Protein AF-A0A0Q6W0D9-F1 (afdb_monomer_lite)

Sequence (68 aa):
MFFDQQGQLRSLPADWTDVDPQDARTQAAAGRACLRADDLLTLSSLVGEITSRRSSRRSRVKTITPHA

Radius of gyration: 23.69 Å; chains: 1; bounding box: 49×30×63 Å

Foldseek 3Di:
DDADPVRDDDDDPCQVDPNDPDDPVCVVCVVVPPDDPVRVVVVVVVVVVVVVVVVVVVVVPPPPDDDD

Secondary structure (DSSP, 8-state):
-EE-TTS-EEPPPGGGTTTS---HHHHHTTTTSSS-HHHHHHHHHHHHHHHHHHHHHHHHS---PPP-

pLDDT: mean 77.4, std 11.53, range [60.75, 97.12]

Structure (mmCIF, N/CA/C/O backbone):
data_AF-A0A0Q6W0D9-F1
#
_entry.id   AF-A0A0Q6W0D9-F1
#
loop_
_atom_site.group_PDB
_atom_site.id
_atom_site.type_symbol
_atom_site.label_atom_id
_atom_site.label_alt_id
_atom_site.label_comp_id
_atom_site.label_asym_id
_atom_site.label_entity_id
_atom_site.label_seq_id
_atom_site.pdbx_PDB_ins_code
_atom_site.Cartn_x
_atom_site.Cartn_y
_atom_site.Cartn_z
_atom_site.occupancy
_atom_site.B_iso_or_equiv
_atom_site.auth_seq_id
_atom_site.auth_comp_id
_atom_site.auth_asym_id
_atom_site.auth_atom_id
_atom_site.pdbx_PDB_model_num
ATOM 1 N N . MET A 1 1 ? 16.707 4.808 -10.150 1.00 76.50 1 MET A N 1
ATOM 2 C CA . MET A 1 1 ? 17.541 5.744 -9.356 1.00 76.50 1 MET A CA 1
ATOM 3 C C . MET A 1 1 ? 16.722 6.995 -9.087 1.00 76.50 1 MET A C 1
ATOM 5 O O . MET A 1 1 ? 15.928 7.353 -9.947 1.00 76.50 1 MET A O 1
ATOM 9 N N . PHE A 1 2 ? 16.874 7.631 -7.929 1.00 80.25 2 PHE A N 1
ATOM 10 C CA . PHE A 1 2 ? 16.165 8.870 -7.581 1.00 80.25 2 PHE A CA 1
ATOM 11 C C . PHE A 1 2 ? 17.080 9.793 -6.769 1.00 80.25 2 PHE A C 1
ATOM 13 O O . PHE A 1 2 ? 18.074 9.330 -6.211 1.00 80.25 2 PHE A O 1
ATOM 20 N N . PHE A 1 3 ? 16.756 11.082 -6.708 1.00 85.44 3 PHE A N 1
ATOM 21 C CA . PHE A 1 3 ? 17.450 12.027 -5.836 1.00 85.44 3 PHE A CA 1
ATOM 22 C C . PHE A 1 3 ? 16.758 12.085 -4.478 1.00 85.44 3 PHE A C 1
ATOM 24 O O . PHE A 1 3 ? 15.535 12.224 -4.414 1.00 85.44 3 PHE A O 1
ATOM 31 N N . ASP A 1 4 ? 17.527 11.961 -3.399 1.00 85.50 4 ASP A N 1
ATOM 32 C CA . ASP A 1 4 ? 17.002 12.182 -2.054 1.00 85.50 4 ASP A CA 1
ATOM 33 C C . ASP A 1 4 ? 16.794 13.677 -1.756 1.00 85.50 4 ASP A C 1
ATOM 35 O O . ASP A 1 4 ? 17.053 14.556 -2.580 1.00 85.50 4 ASP A O 1
ATOM 39 N N . GLN A 1 5 ? 16.303 13.976 -0.554 1.00 89.00 5 GLN A N 1
ATOM 40 C CA . GLN A 1 5 ? 16.042 15.350 -0.117 1.00 89.00 5 GLN A CA 1
ATOM 41 C C . GLN A 1 5 ? 17.317 16.199 0.002 1.00 89.00 5 GLN A C 1
ATOM 43 O O . GLN A 1 5 ? 17.231 17.420 0.107 1.00 89.00 5 GLN A O 1
ATOM 48 N N . GLN A 1 6 ? 18.491 15.566 -0.013 1.00 91.88 6 GLN A N 1
ATOM 49 C CA . GLN A 1 6 ? 19.800 16.206 -0.000 1.00 91.88 6 GLN A CA 1
ATOM 50 C C . GLN A 1 6 ? 20.398 16.313 -1.416 1.00 91.88 6 GLN A C 1
ATOM 52 O O . GLN A 1 6 ? 21.537 16.755 -1.571 1.00 91.88 6 GLN A O 1
ATOM 57 N N . GLY A 1 7 ? 19.646 15.924 -2.452 1.00 86.25 7 GLY A N 1
ATOM 58 C CA . GLY A 1 7 ? 20.083 15.963 -3.844 1.00 86.25 7 GLY A CA 1
ATOM 59 C C . GLY A 1 7 ? 21.128 14.902 -4.191 1.00 86.25 7 GLY A C 1
ATOM 60 O O . GLY A 1 7 ? 21.794 15.024 -5.218 1.00 86.25 7 GLY A O 1
ATOM 61 N N . GLN A 1 8 ? 21.297 13.868 -3.364 1.00 88.19 8 GLN A N 1
ATOM 62 C CA . GLN A 1 8 ? 22.204 12.761 -3.655 1.00 88.19 8 GLN A CA 1
ATOM 63 C C . GLN A 1 8 ? 21.489 11.687 -4.470 1.00 88.19 8 GLN A C 1
ATOM 65 O O . GLN A 1 8 ? 20.335 11.338 -4.210 1.00 88.19 8 GLN A O 1
ATOM 70 N N . LEU A 1 9 ? 22.189 11.145 -5.467 1.00 87.31 9 LEU A N 1
ATOM 71 C CA . LEU A 1 9 ? 21.656 10.074 -6.298 1.00 87.31 9 LEU A CA 1
ATOM 72 C C . LEU A 1 9 ? 21.672 8.760 -5.511 1.00 87.31 9 LEU A C 1
ATOM 74 O O . LEU A 1 9 ? 22.729 8.239 -5.155 1.00 87.31 9 LEU A O 1
ATOM 78 N N . ARG A 1 10 ? 20.486 8.210 -5.255 1.00 84.94 10 ARG A N 1
ATOM 79 C CA . ARG A 1 10 ? 20.293 6.935 -4.564 1.00 84.94 10 ARG A CA 1
ATOM 80 C C . ARG A 1 10 ? 19.843 5.873 -5.563 1.00 84.94 10 ARG A C 1
ATOM 82 O O . ARG A 1 10 ? 18.926 6.069 -6.373 1.00 84.94 10 ARG A O 1
ATOM 89 N N . SER A 1 11 ? 20.496 4.720 -5.492 1.00 80.31 11 SER A N 1
ATOM 90 C CA . SER A 1 11 ? 20.094 3.526 -6.232 1.00 80.31 11 SER A CA 1
ATOM 91 C C . SER A 1 11 ? 18.970 2.817 -5.484 1.00 80.31 11 SER A C 1
ATOM 93 O O . SER A 1 11 ? 19.053 2.618 -4.274 1.00 80.31 11 SER A O 1
ATOM 95 N N . LEU A 1 12 ? 17.922 2.446 -6.215 1.00 79.62 12 LEU A N 1
ATOM 96 C CA . LEU A 1 12 ? 16.897 1.517 -5.745 1.00 79.62 12 LEU A CA 1
ATOM 97 C C . LEU A 1 12 ? 17.211 0.141 -6.338 1.00 79.62 12 LEU A C 1
ATOM 99 O O . LEU A 1 12 ? 17.717 0.101 -7.465 1.00 79.62 12 LEU A O 1
ATOM 103 N N . PRO A 1 13 ? 16.921 -0.956 -5.620 1.00 75.00 13 PRO A N 1
ATOM 104 C CA . PRO A 1 13 ? 16.918 -2.288 -6.216 1.00 75.00 13 PRO A CA 1
ATOM 105 C C . PRO A 1 13 ? 16.070 -2.299 -7.494 1.00 75.00 13 PRO A C 1
ATOM 107 O O . PRO A 1 13 ? 15.010 -1.670 -7.524 1.00 75.00 13 PRO A O 1
ATOM 110 N N . ALA A 1 14 ? 16.536 -2.982 -8.542 1.00 68.44 14 ALA A N 1
ATOM 111 C CA . ALA A 1 14 ? 15.831 -3.040 -9.826 1.00 68.44 14 ALA A CA 1
ATOM 112 C C . ALA A 1 14 ? 1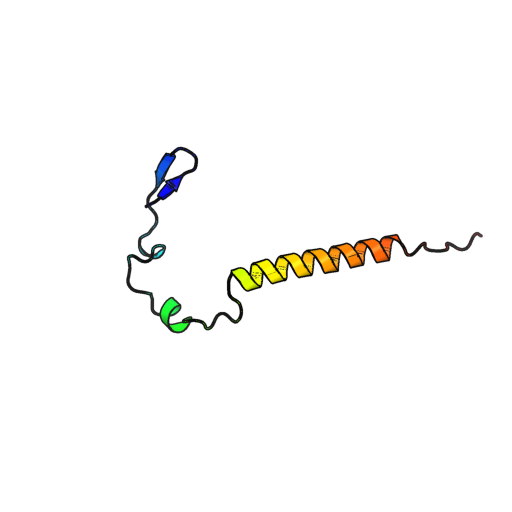4.412 -3.606 -9.662 1.00 68.44 14 ALA A C 1
ATOM 114 O O . ALA A 1 14 ? 13.474 -3.032 -10.202 1.00 68.44 14 ALA A O 1
ATOM 115 N N . ASP A 1 15 ? 14.260 -4.606 -8.792 1.00 62.81 15 ASP A N 1
ATOM 116 C CA . ASP A 1 15 ? 13.006 -5.254 -8.391 1.00 62.81 15 ASP A CA 1
ATOM 117 C C . ASP A 1 15 ? 11.965 -4.284 -7.789 1.00 62.81 15 ASP A C 1
ATOM 119 O O . ASP A 1 15 ? 10.794 -4.622 -7.645 1.00 62.81 15 ASP A O 1
ATOM 123 N N . TRP A 1 16 ? 12.382 -3.084 -7.368 1.00 70.12 16 TRP A N 1
ATOM 124 C CA . TRP A 1 16 ? 11.510 -2.031 -6.819 1.00 70.12 16 TRP A CA 1
ATOM 125 C C . TRP A 1 16 ? 11.177 -0.940 -7.838 1.00 70.12 16 TRP A C 1
ATOM 127 O O . TRP A 1 16 ? 10.535 0.061 -7.512 1.00 70.12 16 TRP A O 1
ATOM 137 N N . THR A 1 17 ? 11.648 -1.102 -9.066 1.00 67.69 17 THR A N 1
ATOM 138 C CA . THR A 1 17 ? 11.414 -0.189 -10.177 1.00 67.69 17 THR A CA 1
ATOM 139 C C . THR A 1 17 ? 10.759 -0.958 -11.315 1.00 67.69 17 THR A C 1
ATOM 141 O O . THR A 1 17 ? 10.941 -2.162 -11.429 1.00 67.69 17 THR A O 1
ATOM 144 N N . ASP A 1 18 ? 10.034 -0.271 -12.194 1.00 66.19 18 ASP A N 1
ATOM 145 C CA . ASP A 1 18 ? 9.378 -0.870 -13.375 1.00 66.19 18 ASP A CA 1
ATOM 146 C C . ASP A 1 18 ? 10.387 -1.291 -14.475 1.00 66.19 18 ASP A C 1
ATOM 148 O O . ASP A 1 18 ? 10.095 -1.276 -15.666 1.00 66.19 18 ASP A O 1
ATOM 152 N N . VAL A 1 19 ? 11.637 -1.554 -14.079 1.00 70.25 19 VAL A N 1
ATOM 153 C CA . VAL A 1 19 ? 12.773 -1.872 -14.951 1.00 70.25 19 VAL A CA 1
ATOM 154 C C . VAL A 1 19 ? 12.911 -3.383 -15.143 1.00 70.25 19 VAL A C 1
ATOM 156 O O . VAL A 1 19 ? 13.339 -3.809 -16.214 1.00 70.25 19 VAL A O 1
ATOM 159 N N . ASP A 1 20 ? 12.552 -4.186 -14.137 1.00 66.19 20 ASP A N 1
ATOM 160 C CA . ASP A 1 20 ? 12.501 -5.647 -14.254 1.00 66.19 20 ASP A CA 1
ATOM 161 C C . ASP A 1 20 ? 11.084 -6.074 -14.689 1.00 66.19 20 ASP A C 1
ATOM 163 O O . ASP A 1 20 ? 10.107 -5.491 -14.204 1.00 66.19 20 ASP A O 1
ATOM 167 N N . PRO A 1 21 ? 10.912 -7.044 -15.612 1.00 64.25 21 PRO A N 1
ATOM 168 C CA . PRO A 1 21 ? 9.616 -7.653 -15.891 1.00 64.25 21 PRO A CA 1
ATOM 169 C C . PRO A 1 21 ? 8.829 -7.963 -14.614 1.00 64.25 21 PRO A C 1
ATOM 171 O O . PRO A 1 21 ? 9.358 -8.553 -13.676 1.00 64.25 21 PRO A O 1
ATOM 174 N N . GLN A 1 22 ? 7.540 -7.596 -14.614 1.00 63.62 22 GLN A N 1
ATOM 175 C CA . GLN A 1 22 ? 6.630 -7.857 -13.497 1.00 63.62 22 GLN A CA 1
ATOM 176 C C . GLN A 1 22 ? 6.779 -9.295 -12.995 1.00 63.62 22 GLN A C 1
ATOM 178 O O . GLN A 1 22 ? 6.533 -10.251 -13.739 1.00 63.62 22 GLN A O 1
ATOM 183 N N . ASP A 1 23 ? 7.124 -9.433 -11.717 1.00 65.19 23 ASP A N 1
ATOM 184 C CA . ASP A 1 23 ? 7.222 -10.736 -11.082 1.00 65.19 23 ASP A CA 1
ATOM 185 C C . ASP A 1 23 ? 5.864 -11.471 -11.107 1.00 65.19 23 ASP A C 1
ATOM 187 O O . ASP A 1 23 ? 4.779 -10.886 -11.241 1.00 65.19 23 ASP A O 1
ATOM 191 N N . ALA A 1 24 ? 5.904 -12.799 -10.970 1.00 67.56 24 ALA A N 1
ATOM 192 C CA . ALA A 1 24 ? 4.702 -13.634 -11.019 1.00 67.56 24 ALA A CA 1
ATOM 193 C C . ALA A 1 24 ? 3.655 -13.233 -9.961 1.00 67.56 24 ALA A C 1
ATOM 195 O O . ALA A 1 24 ? 2.459 -13.458 -10.151 1.00 67.56 24 ALA A O 1
ATOM 196 N N . ARG A 1 25 ? 4.084 -12.616 -8.851 1.00 60.75 25 ARG A N 1
ATOM 197 C CA . ARG A 1 25 ? 3.191 -12.092 -7.811 1.00 60.75 25 ARG A CA 1
ATOM 198 C C . ARG A 1 25 ? 2.454 -10.843 -8.273 1.00 60.75 25 ARG A C 1
ATOM 200 O O . ARG A 1 25 ? 1.252 -10.753 -8.043 1.00 60.75 25 ARG A O 1
ATOM 207 N N . THR A 1 26 ? 3.128 -9.920 -8.945 1.00 64.19 26 THR A N 1
ATOM 208 C CA . THR A 1 26 ? 2.539 -8.683 -9.461 1.00 64.19 26 THR A CA 1
ATOM 209 C C . THR A 1 26 ? 1.600 -8.984 -10.629 1.00 64.19 26 THR A C 1
ATOM 211 O O . THR A 1 26 ? 0.504 -8.426 -10.684 1.00 64.19 26 THR A O 1
ATOM 214 N N . GLN A 1 27 ? 1.938 -9.959 -11.483 1.00 69.88 27 GLN A N 1
ATOM 215 C CA . GLN A 1 27 ? 1.002 -10.503 -12.478 1.00 69.88 27 GLN A CA 1
ATOM 216 C C . GLN A 1 27 ? -0.206 -11.196 -11.832 1.00 69.88 27 GLN A C 1
ATOM 218 O O . GLN A 1 27 ? -1.343 -10.951 -12.228 1.00 69.88 27 GLN A O 1
ATOM 223 N N . ALA A 1 28 ? -0.001 -12.031 -10.808 1.00 66.19 28 ALA A N 1
ATOM 224 C CA . ALA A 1 28 ? -1.105 -12.695 -10.109 1.00 66.19 28 ALA A CA 1
ATOM 225 C C . ALA A 1 28 ? -2.022 -11.697 -9.382 1.00 66.19 28 ALA A C 1
ATOM 227 O O . ALA A 1 28 ? -3.234 -11.912 -9.288 1.00 66.19 28 ALA A O 1
ATOM 228 N N . ALA A 1 29 ? -1.446 -10.598 -8.892 1.00 65.75 29 ALA A N 1
ATOM 229 C CA . ALA A 1 29 ? -2.138 -9.517 -8.212 1.00 65.75 29 ALA A CA 1
ATOM 230 C C . ALA A 1 29 ? -2.794 -8.503 -9.162 1.00 65.75 29 ALA A C 1
ATOM 232 O O . ALA A 1 29 ? -3.420 -7.579 -8.647 1.00 65.75 29 ALA A O 1
ATOM 233 N N . ALA A 1 30 ? -2.689 -8.658 -10.491 1.00 62.34 30 ALA A N 1
ATOM 234 C CA . ALA A 1 30 ? -3.142 -7.724 -11.532 1.00 62.34 30 ALA A CA 1
ATOM 235 C C . ALA A 1 30 ? -4.550 -7.130 -11.296 1.00 62.34 30 ALA A C 1
ATOM 237 O O . ALA A 1 30 ? -5.555 -7.629 -11.796 1.00 62.34 30 ALA A O 1
ATOM 238 N N . GLY A 1 31 ? -4.635 -6.053 -10.511 1.00 63.00 31 GLY A N 1
ATOM 239 C CA . GLY A 1 31 ? -5.903 -5.421 -10.131 1.00 63.00 31 GLY A CA 1
ATOM 240 C C . GLY A 1 31 ? -6.755 -6.199 -9.116 1.00 63.00 31 GLY A C 1
ATOM 241 O O . GLY 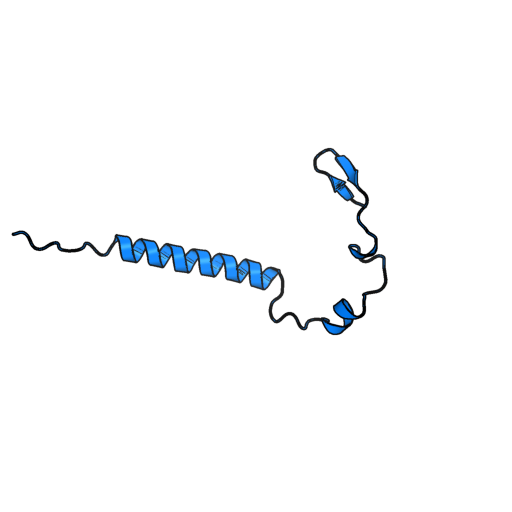A 1 31 ? -7.920 -5.873 -8.931 1.00 63.00 31 GLY A O 1
ATOM 242 N N . ARG A 1 32 ? -6.200 -7.212 -8.440 1.00 64.38 32 ARG A N 1
ATOM 243 C CA . ARG A 1 32 ? -6.889 -8.004 -7.400 1.00 64.38 32 ARG A CA 1
ATOM 244 C C . ARG A 1 32 ? -6.931 -7.315 -6.039 1.00 64.38 32 ARG A C 1
ATOM 246 O O . ARG A 1 32 ? -7.611 -7.798 -5.137 1.00 64.38 32 ARG A O 1
ATOM 253 N N . ALA A 1 33 ? -6.192 -6.221 -5.867 1.00 67.62 33 ALA A N 1
ATOM 254 C CA . ALA A 1 33 ? -6.357 -5.374 -4.698 1.00 67.62 33 ALA A CA 1
ATOM 255 C C . ALA A 1 33 ? -7.775 -4.796 -4.735 1.00 67.62 33 ALA A C 1
ATOM 257 O O . ALA A 1 33 ? -8.113 -4.047 -5.648 1.00 67.62 33 ALA A O 1
ATOM 258 N N . CYS A 1 34 ? -8.604 -5.155 -3.751 1.00 68.44 34 CYS A N 1
ATOM 259 C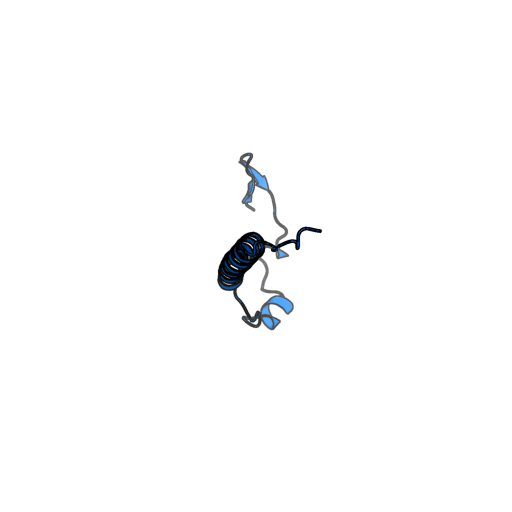 CA . CYS A 1 34 ? -9.998 -4.708 -3.688 1.00 68.44 34 CYS A CA 1
ATOM 260 C C . CYS A 1 34 ? -10.140 -3.177 -3.656 1.00 68.44 34 CYS A C 1
ATOM 262 O O . CYS A 1 34 ? -11.223 -2.671 -3.925 1.00 68.44 34 CYS A O 1
ATOM 264 N N . LEU A 1 35 ? -9.072 -2.458 -3.297 1.00 69.12 35 LEU A N 1
ATOM 265 C CA . LEU A 1 35 ? -9.012 -1.004 -3.203 1.00 69.12 35 LEU A CA 1
ATOM 266 C C . LEU A 1 35 ? -7.697 -0.516 -3.818 1.00 69.12 35 LEU A C 1
ATOM 268 O O . LEU A 1 35 ? -6.639 -1.099 -3.557 1.00 69.12 35 LEU A O 1
ATOM 272 N N . ARG A 1 36 ? -7.747 0.560 -4.609 1.00 76.75 36 ARG A N 1
ATOM 273 C CA . ARG A 1 36 ? -6.537 1.255 -5.070 1.00 76.75 36 ARG A CA 1
ATOM 274 C C . ARG A 1 36 ? -5.977 2.137 -3.950 1.00 76.75 36 ARG A C 1
ATOM 276 O O . ARG A 1 36 ? -6.646 2.406 -2.955 1.00 76.75 36 ARG A O 1
ATOM 283 N N . ALA A 1 37 ? -4.741 2.610 -4.115 1.00 80.50 37 ALA A N 1
ATOM 284 C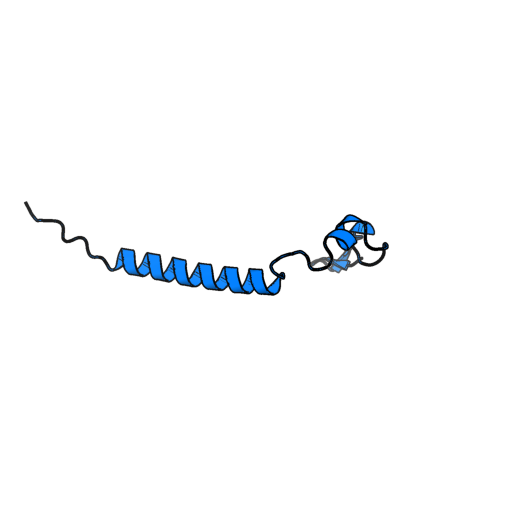 CA . ALA A 1 37 ? -4.103 3.497 -3.140 1.00 80.50 37 ALA A CA 1
ATOM 285 C C . ALA A 1 37 ? -4.936 4.768 -2.869 1.00 80.50 37 ALA A C 1
ATOM 287 O O . ALA A 1 37 ? -5.107 5.148 -1.712 1.00 80.50 37 ALA A O 1
ATOM 288 N N . ASP A 1 38 ? -5.529 5.363 -3.908 1.00 79.06 38 ASP A N 1
ATOM 289 C CA . ASP A 1 38 ? -6.399 6.542 -3.780 1.00 79.06 38 ASP A CA 1
ATOM 290 C C . ASP A 1 38 ? -7.686 6.250 -2.992 1.00 79.06 38 ASP A C 1
ATOM 292 O O . ASP A 1 38 ? -8.136 7.072 -2.188 1.00 79.06 38 ASP A O 1
ATOM 296 N N . ASP A 1 39 ? -8.250 5.050 -3.155 1.00 82.88 39 ASP A N 1
ATOM 297 C CA . ASP A 1 39 ? -9.427 4.613 -2.399 1.00 82.88 39 ASP A CA 1
ATOM 298 C C . ASP A 1 39 ? -9.087 4.452 -0.913 1.00 82.88 39 ASP A C 1
ATOM 300 O O . ASP A 1 39 ? -9.872 4.835 -0.047 1.00 82.88 39 ASP A O 1
ATOM 304 N N . LEU A 1 40 ? -7.892 3.936 -0.601 1.00 86.50 40 LEU A N 1
ATOM 305 C CA . LEU A 1 40 ? -7.404 3.810 0.776 1.00 86.50 40 LEU A CA 1
ATOM 306 C C . LEU A 1 40 ? -7.150 5.175 1.423 1.00 86.50 40 LEU A C 1
ATOM 308 O O . LEU A 1 40 ? -7.494 5.366 2.591 1.00 86.50 40 LEU A O 1
ATOM 312 N N . LEU A 1 41 ? -6.603 6.137 0.675 1.00 89.75 41 LEU A N 1
ATOM 313 C CA . LEU A 1 41 ? -6.441 7.513 1.149 1.00 89.75 41 LEU A CA 1
ATOM 314 C C . LEU A 1 41 ? -7.803 8.154 1.434 1.00 89.75 41 LEU A C 1
ATOM 316 O O . LEU A 1 41 ? -8.013 8.705 2.517 1.00 89.75 41 LEU A O 1
ATOM 320 N N . THR A 1 42 ? -8.757 8.005 0.517 1.00 91.44 42 THR A N 1
ATOM 321 C CA . THR A 1 42 ? -10.127 8.515 0.679 1.00 91.44 42 THR A CA 1
ATOM 322 C C . THR A 1 42 ? -10.819 7.881 1.888 1.00 91.44 42 THR A C 1
ATOM 324 O O . THR A 1 42 ? -11.404 8.581 2.719 1.00 91.44 42 THR A O 1
ATOM 327 N N . LEU A 1 43 ? -10.695 6.561 2.045 1.00 91.44 43 LEU A N 1
ATOM 328 C CA . LEU A 1 43 ? -11.227 5.828 3.190 1.00 91.44 43 LEU A CA 1
ATOM 329 C C . LEU A 1 43 ? -10.602 6.305 4.506 1.00 91.44 43 LEU A C 1
ATOM 331 O O . LEU A 1 43 ? -11.319 6.483 5.492 1.00 91.44 43 LEU A O 1
ATOM 335 N N . SER A 1 44 ? -9.289 6.551 4.528 1.00 95.69 44 SER A N 1
ATOM 336 C CA . SER A 1 44 ? -8.592 7.030 5.726 1.00 95.69 44 SER A CA 1
ATOM 337 C C . SER A 1 44 ? -9.132 8.384 6.201 1.00 95.69 44 SER A C 1
ATOM 339 O O . SER A 1 44 ? -9.414 8.551 7.392 1.00 95.69 44 SER A O 1
ATOM 341 N N . SER A 1 45 ? -9.392 9.307 5.270 1.00 96.25 45 SER A N 1
ATOM 342 C CA . SER A 1 45 ? -9.995 10.609 5.562 1.00 96.25 45 SER A CA 1
ATOM 343 C C . SER A 1 45 ? -11.407 10.461 6.132 1.00 96.25 45 SER A C 1
ATOM 345 O O . SER A 1 45 ? -11.717 11.032 7.180 1.00 96.25 45 SER A O 1
ATOM 347 N N . LEU A 1 46 ? -12.248 9.623 5.514 1.00 96.94 46 LEU A N 1
ATOM 348 C CA . LEU A 1 46 ? -13.618 9.368 5.979 1.00 96.94 46 LEU A CA 1
ATOM 349 C C . LEU A 1 46 ? -13.650 8.771 7.393 1.00 96.94 46 LEU A C 1
ATOM 351 O O . LEU A 1 46 ? -14.445 9.192 8.239 1.00 96.94 46 LEU A O 1
ATOM 355 N N . VAL A 1 47 ? -12.765 7.814 7.685 1.00 97.12 47 VAL A N 1
ATOM 356 C CA . VAL A 1 47 ? -12.631 7.236 9.030 1.00 97.12 47 VAL A CA 1
ATOM 357 C C . VAL A 1 47 ? -12.197 8.303 10.040 1.00 97.12 47 VAL A C 1
ATOM 359 O O . VAL A 1 47 ? -12.756 8.368 11.142 1.00 97.12 47 VAL A O 1
ATOM 362 N N . GLY A 1 48 ? -11.258 9.179 9.674 1.00 96.62 48 GLY A N 1
ATOM 363 C CA . GLY A 1 48 ? -10.838 10.313 10.502 1.00 96.62 48 GLY A CA 1
ATOM 364 C C . GLY A 1 48 ? -11.995 11.256 10.851 1.00 96.62 48 GLY A C 1
ATOM 365 O O . GLY A 1 48 ? -12.174 11.643 12.011 1.00 96.62 48 GLY A O 1
ATOM 366 N N . GLU A 1 49 ? -12.855 11.565 9.883 1.00 96.25 49 GLU A N 1
ATOM 367 C CA . GLU A 1 49 ? -14.036 12.395 10.122 1.00 96.25 49 GLU A CA 1
ATOM 368 C C . GLU A 1 49 ? -15.051 11.722 11.051 1.00 96.25 49 GLU A C 1
ATOM 370 O O . GLU A 1 49 ? -15.544 12.337 12.003 1.00 96.25 49 GLU A O 1
ATOM 375 N N . ILE A 1 50 ? -15.375 10.450 10.800 1.00 96.12 50 ILE A N 1
ATOM 376 C CA . ILE A 1 50 ? -16.360 9.701 11.592 1.00 96.12 50 ILE A CA 1
ATOM 377 C C . ILE A 1 50 ? -15.897 9.583 13.045 1.00 96.12 50 ILE A C 1
ATOM 379 O O . ILE A 1 50 ? -16.680 9.810 13.975 1.00 96.12 50 ILE A O 1
ATOM 383 N N . THR A 1 51 ? -14.623 9.251 13.254 1.00 95.12 51 THR A N 1
ATOM 384 C CA . THR A 1 51 ? -14.040 9.106 14.593 1.00 95.12 51 THR A CA 1
ATOM 385 C C . THR A 1 51 ? -14.035 10.434 15.346 1.00 95.12 51 THR A C 1
ATOM 387 O O . THR A 1 51 ? -14.492 10.477 16.491 1.00 95.12 51 THR A O 1
ATOM 390 N N . SER A 1 52 ? -13.655 11.530 14.688 1.00 92.12 52 SER A N 1
ATOM 391 C CA . SER A 1 52 ? -13.693 12.881 15.263 1.00 92.12 52 SER A CA 1
ATOM 392 C C . SER A 1 52 ? -15.112 13.296 15.670 1.00 92.12 52 SER A C 1
ATOM 394 O O . SER A 1 52 ? -15.346 13.732 16.801 1.00 92.12 52 SER A O 1
ATOM 396 N N . ARG A 1 53 ? -16.101 13.071 14.793 1.00 91.81 53 ARG A N 1
ATOM 397 C CA . ARG A 1 53 ? -17.523 13.337 15.084 1.00 91.81 53 ARG A CA 1
ATOM 398 C C . ARG A 1 53 ? -18.077 12.443 16.201 1.00 91.81 53 ARG A C 1
ATOM 400 O O . ARG A 1 53 ? -19.027 12.823 16.885 1.00 91.81 53 ARG A O 1
ATOM 407 N N . ARG A 1 54 ? -17.558 11.225 16.379 1.00 89.31 54 ARG A N 1
ATOM 408 C CA . ARG A 1 54 ? -17.959 10.336 17.483 1.00 89.31 54 ARG A CA 1
ATOM 409 C C . ARG A 1 54 ? -17.432 10.850 18.820 1.00 89.31 54 ARG A C 1
ATOM 411 O O . ARG A 1 54 ? -18.177 10.866 19.800 1.00 89.31 54 ARG A O 1
ATOM 418 N N . SER A 1 55 ? -16.180 11.290 18.852 1.00 84.38 55 SER A N 1
ATOM 419 C CA . SER A 1 55 ? -15.548 11.839 20.054 1.00 84.38 55 SER A CA 1
ATOM 420 C C . SER A 1 55 ? -16.215 13.138 20.506 1.00 84.38 55 SER A C 1
ATOM 422 O O . SER A 1 55 ? -16.532 13.280 21.686 1.00 84.38 55 SER A O 1
ATOM 424 N N . SER A 1 56 ? -16.535 14.042 19.573 1.00 81.19 56 SER A N 1
ATOM 425 C CA . SER A 1 56 ? -17.246 15.284 19.902 1.00 81.19 56 SER A CA 1
ATOM 426 C C . SER A 1 56 ? -18.648 15.024 20.463 1.00 81.19 56 SER A C 1
ATOM 428 O O . SER A 1 56 ? -19.039 15.645 21.450 1.00 81.19 56 SER A O 1
ATOM 430 N N . ARG A 1 57 ? -19.390 14.050 19.912 1.00 77.81 57 ARG A N 1
ATOM 431 C CA . ARG A 1 57 ? -20.694 13.644 20.465 1.00 77.81 57 ARG A CA 1
ATOM 432 C C . ARG A 1 57 ? -20.579 13.083 21.876 1.00 77.81 57 ARG A C 1
ATOM 434 O O .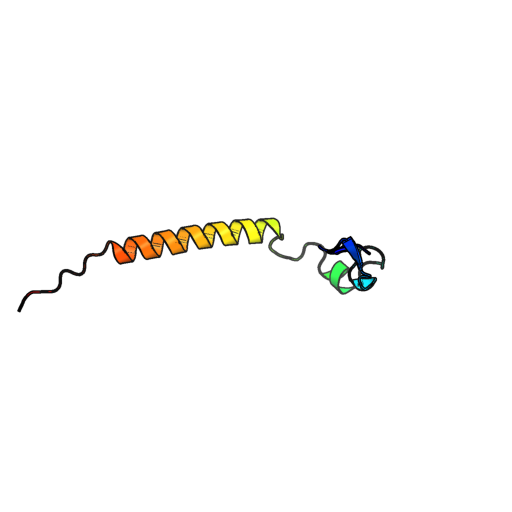 ARG A 1 57 ? -21.381 13.468 22.715 1.00 77.81 57 ARG A O 1
ATOM 441 N N . ARG A 1 58 ? -19.594 12.220 22.152 1.00 74.88 58 ARG A N 1
ATOM 442 C CA . ARG A 1 58 ? -19.360 11.691 23.509 1.00 74.88 58 ARG A CA 1
ATOM 443 C C . ARG A 1 58 ? -19.037 12.800 24.506 1.00 74.88 58 ARG A C 1
ATOM 445 O O . ARG A 1 58 ? -19.590 12.795 25.593 1.00 74.88 58 ARG A O 1
ATOM 452 N N . SER A 1 59 ? -18.210 13.769 24.116 1.00 74.56 59 SER A N 1
ATOM 453 C CA . SER A 1 59 ? -17.899 14.932 24.956 1.00 74.56 59 SER A CA 1
ATOM 454 C C . SER A 1 59 ? -19.130 15.810 25.235 1.00 74.56 59 SER A C 1
ATOM 456 O O . SER A 1 59 ? -19.249 16.389 26.311 1.00 74.56 59 SER A O 1
ATOM 458 N N . ARG A 1 60 ? -20.083 15.879 24.292 1.00 71.19 60 ARG A N 1
ATOM 459 C CA . ARG A 1 60 ? -21.322 16.663 24.432 1.00 71.19 60 ARG A CA 1
ATOM 460 C C . ARG A 1 60 ? -22.409 15.981 25.264 1.00 71.19 60 ARG A C 1
ATOM 462 O O . ARG A 1 60 ? -23.387 16.640 25.621 1.00 71.19 60 ARG A O 1
ATOM 469 N N . VAL A 1 61 ? -22.263 14.692 25.571 1.00 72.69 61 VAL A N 1
ATOM 470 C CA . VAL A 1 61 ? -23.108 14.008 26.553 1.00 72.69 61 VAL A CA 1
ATOM 471 C C . VAL A 1 61 ? -22.634 14.458 27.931 1.00 72.69 61 VAL A C 1
ATOM 473 O O . VAL A 1 61 ? -21.701 13.902 28.500 1.00 72.69 61 VAL A O 1
ATOM 476 N N . LYS A 1 62 ? -23.255 15.520 28.452 1.00 70.06 62 LYS A N 1
ATOM 477 C CA . LYS A 1 62 ? -23.066 15.932 29.843 1.00 70.06 62 LYS A CA 1
ATOM 478 C C . LYS A 1 62 ? -23.663 14.841 30.723 1.00 70.06 62 LYS A C 1
ATOM 480 O O . LYS A 1 62 ? -24.882 14.698 30.779 1.00 70.06 62 LYS A O 1
ATOM 485 N N . THR A 1 63 ? -22.814 14.056 31.373 1.00 67.75 63 THR A N 1
ATOM 486 C CA . THR A 1 63 ? -23.237 13.142 32.430 1.00 67.75 63 THR A CA 1
ATOM 487 C C . THR A 1 63 ? -23.893 13.985 33.518 1.00 67.75 63 THR A C 1
ATOM 489 O O . THR A 1 63 ? -23.232 14.809 34.147 1.00 67.75 63 THR A O 1
ATOM 492 N N . ILE A 1 64 ? -25.208 13.846 33.691 1.00 66.75 64 ILE A N 1
ATOM 493 C CA . ILE A 1 64 ? -25.918 14.444 34.820 1.00 66.75 64 ILE A CA 1
ATOM 494 C C . ILE A 1 64 ? -25.564 13.567 36.015 1.00 66.75 64 ILE A C 1
ATOM 496 O O . ILE A 1 64 ? -26.191 12.538 36.254 1.00 66.75 64 ILE A O 1
ATOM 500 N N . THR A 1 65 ? -24.478 13.912 36.698 1.00 65.25 65 THR A N 1
ATOM 501 C CA . THR A 1 65 ? -24.118 13.275 37.962 1.00 65.25 65 THR A CA 1
ATOM 502 C C . THR A 1 65 ? -25.223 13.611 38.968 1.00 65.25 65 THR A C 1
ATOM 504 O O . THR A 1 65 ? -25.488 14.799 39.169 1.00 65.25 65 THR A O 1
ATOM 507 N N . PRO A 1 66 ? -25.912 12.624 39.570 1.00 66.94 66 PRO A N 1
ATOM 508 C CA . PRO A 1 66 ? -26.901 12.916 40.595 1.00 66.94 66 PRO A CA 1
ATOM 509 C C . PRO A 1 66 ? -26.167 13.476 41.817 1.00 66.94 66 PRO A C 1
ATOM 511 O O . PRO A 1 66 ? -25.168 12.909 42.262 1.00 66.94 66 PRO A O 1
ATOM 514 N N . HIS A 1 67 ? -26.630 14.623 42.308 1.00 61.31 67 HIS A N 1
ATOM 515 C CA . HIS A 1 67 ? -26.102 15.228 43.524 1.00 61.31 67 HIS A CA 1
ATOM 516 C C . HIS A 1 67 ? -26.654 14.442 44.718 1.00 61.31 67 HIS A C 1
ATOM 518 O O . HIS A 1 67 ? -27.873 14.297 44.835 1.00 61.31 67 HIS A O 1
ATOM 524 N N . ALA A 1 68 ? -25.753 13.892 45.534 1.00 62.56 68 ALA A N 1
ATOM 525 C CA . ALA A 1 68 ? -26.076 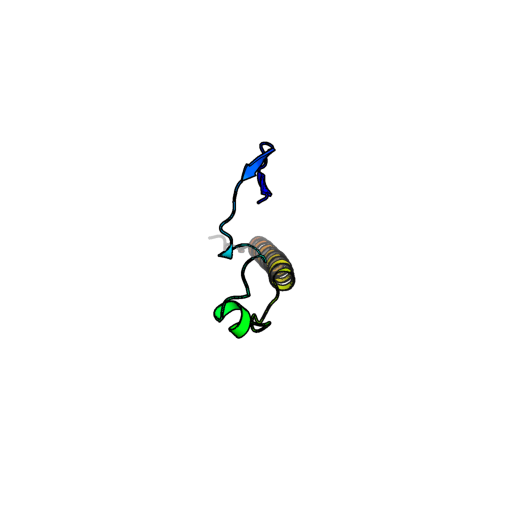13.388 46.866 1.00 62.56 68 ALA A CA 1
ATOM 526 C C . ALA A 1 68 ? -26.286 14.557 47.837 1.00 62.56 68 ALA A C 1
ATOM 528 O O . ALA A 1 68 ? -25.691 15.639 47.581 1.00 62.56 68 ALA A O 1
#